Protein AF-A0ABB5URL0-F1 (afdb_monomer_lite)

Secondary structure (DSSP, 8-state):
-HHHHHHHHHHHHHHHHHHHTT--HHHHHHHHHHHHHHHHHHHHHHHHHTTT-----TTTT-S-TTHHHHHHHHHHHIIIIIIHHHHTTT--HHHHHHHHHHHHHHHHHHHHHHHH-

InterPro domains:
  IPR003689 Zinc/iron permease [PF02535] (2-114)

Foldseek 3Di:
DLVCVVVVVVLVVQLVLCVVVPDDSVRSVVVVVVVVVVVVVVVVVVCVVVPPDPDDPVVPCPDPVVPVVVVVVVVVCCCVVPPVVVQVVPDDPVSVVVVVVVVVVVVVVVVVSVVVD

pLDDT: mean 79.19, std 14.36, range [38.47, 93.38]

Sequence (117 aa):
MTVLLHEVPHEVGDFAILVQSGCSKKQAMRLQLLTAVGALAGTAFALLTEGGAAGSEVAGGTGPGWVLPFTAGGFIYVATVSVLPELLREASPLQSLLEVLGLLGGVVMMVLIAHLE

Organism: Sus scrofa (NCBI:txid9823)

Radius of gyration: 17.51 Å; chains: 1; bounding box: 38×33×48 Å

Structure (mmCIF, N/CA/C/O backbone):
data_AF-A0ABB5URL0-F1
#
_entry.id   AF-A0ABB5URL0-F1
#
loop_
_atom_site.group_PDB
_atom_site.id
_atom_site.type_symbol
_atom_site.label_atom_id
_atom_site.label_alt_id
_atom_site.label_comp_id
_atom_site.label_asym_id
_atom_site.label_entity_id
_atom_site.label_seq_id
_atom_site.pdbx_PDB_ins_code
_atom_site.Cartn_x
_atom_site.Cartn_y
_atom_site.Cartn_z
_atom_site.occupancy
_atom_site.B_iso_or_equiv
_atom_site.auth_seq_id
_atom_site.auth_comp_id
_atom_site.auth_asym_id
_atom_site.auth_atom_id
_atom_site.pdbx_PDB_model_num
ATOM 1 N N . MET A 1 1 ? -7.515 -2.293 -17.922 1.00 51.56 1 MET A N 1
ATOM 2 C CA . MET A 1 1 ? -8.688 -2.188 -17.022 1.00 51.56 1 MET A CA 1
ATOM 3 C C . MET A 1 1 ? -8.419 -2.904 -15.707 1.00 51.56 1 MET A C 1
ATOM 5 O O . MET A 1 1 ? -8.677 -2.321 -14.669 1.00 51.56 1 MET A O 1
ATOM 9 N N . THR A 1 2 ? -7.808 -4.090 -15.749 1.00 58.81 2 THR A N 1
ATOM 10 C CA . THR A 1 2 ? -7.374 -4.868 -14.577 1.00 58.81 2 THR A CA 1
ATOM 11 C C . THR A 1 2 ? -6.395 -4.116 -13.668 1.00 58.81 2 THR A C 1
ATOM 13 O O . THR A 1 2 ? -6.627 -4.066 -12.469 1.00 58.81 2 THR A O 1
ATOM 16 N N . VAL A 1 3 ? -5.412 -3.398 -14.236 1.00 66.62 3 VAL A N 1
ATOM 17 C CA . VAL A 1 3 ? -4.499 -2.525 -13.462 1.00 66.62 3 VAL A CA 1
ATOM 18 C C . VAL A 1 3 ? -5.245 -1.455 -12.661 1.00 66.62 3 VAL A C 1
ATOM 20 O O . VAL A 1 3 ? -5.038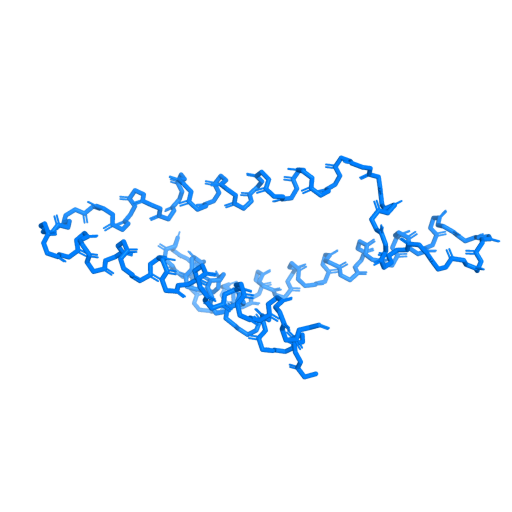 -1.297 -11.467 1.00 66.62 3 VAL A O 1
ATOM 23 N N . LEU A 1 4 ? -6.213 -0.776 -13.280 1.00 70.69 4 LEU A N 1
ATOM 24 C CA . LEU A 1 4 ? -7.020 0.230 -12.581 1.00 70.69 4 LEU A CA 1
ATOM 25 C C . LEU A 1 4 ? -7.851 -0.374 -11.438 1.00 70.69 4 LEU A C 1
ATOM 27 O O . LEU A 1 4 ? -8.095 0.300 -10.444 1.00 70.69 4 LEU A O 1
ATOM 31 N N . LEU A 1 5 ? -8.295 -1.627 -11.570 1.00 73.31 5 LEU A N 1
ATOM 32 C CA . LEU A 1 5 ? -9.114 -2.293 -10.557 1.00 73.31 5 LEU A CA 1
ATOM 33 C C . LEU A 1 5 ? -8.307 -2.753 -9.335 1.00 73.31 5 LEU A C 1
ATOM 35 O O . LEU A 1 5 ? -8.904 -2.854 -8.267 1.00 73.31 5 LEU A O 1
ATOM 39 N N . HIS A 1 6 ? -6.996 -2.994 -9.458 1.00 72.25 6 HIS A N 1
ATOM 40 C CA . HIS A 1 6 ? -6.137 -3.280 -8.301 1.00 72.25 6 HIS A CA 1
ATOM 41 C C . HIS A 1 6 ? -5.479 -2.035 -7.701 1.00 72.25 6 HIS A C 1
ATOM 43 O O . HIS A 1 6 ? -5.290 -1.987 -6.489 1.00 72.25 6 H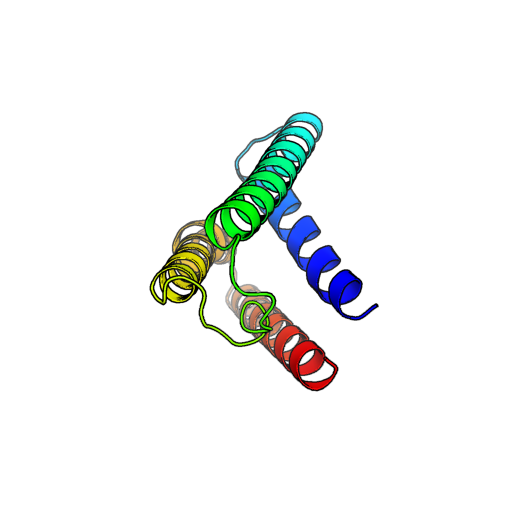IS A O 1
ATOM 49 N N . GLU A 1 7 ? -5.205 -1.006 -8.508 1.00 77.12 7 GLU A N 1
ATOM 50 C CA . GLU A 1 7 ? -4.594 0.239 -8.027 1.00 77.12 7 GLU A CA 1
ATOM 51 C C . GLU A 1 7 ? -5.578 1.092 -7.217 1.00 77.12 7 GLU A C 1
ATOM 53 O O . GLU A 1 7 ? -5.217 1.637 -6.180 1.00 77.12 7 GLU A O 1
ATOM 58 N N . VAL A 1 8 ? -6.854 1.171 -7.620 1.00 81.06 8 VAL A N 1
ATOM 59 C CA . VAL A 1 8 ? -7.849 1.996 -6.905 1.00 81.06 8 VAL A CA 1
ATOM 60 C C . VAL A 1 8 ? -8.028 1.568 -5.436 1.00 81.06 8 VAL A C 1
ATOM 62 O O . VAL A 1 8 ? -7.968 2.435 -4.562 1.00 81.06 8 VAL A O 1
ATOM 65 N N . PRO A 1 9 ? -8.226 0.276 -5.104 1.00 77.12 9 PRO A N 1
ATOM 66 C CA . PRO A 1 9 ? -8.265 -0.174 -3.713 1.00 77.12 9 PRO A CA 1
ATOM 67 C C . PRO A 1 9 ? -6.966 0.117 -2.959 1.00 77.12 9 PRO A C 1
ATOM 69 O O . PRO A 1 9 ? -7.016 0.490 -1.786 1.00 77.12 9 PRO A O 1
ATOM 72 N N . HIS A 1 10 ? -5.822 -0.032 -3.632 1.00 81.62 10 HIS A N 1
ATOM 73 C CA . HIS A 1 10 ? -4.505 0.175 -3.041 1.00 81.62 10 HIS A CA 1
ATOM 74 C C . HIS A 1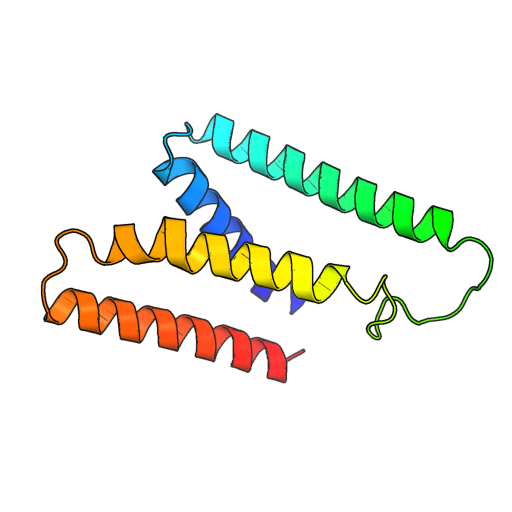 10 ? -4.289 1.648 -2.665 1.00 81.62 10 HIS A C 1
ATOM 76 O O . HIS A 1 10 ? -3.998 1.958 -1.511 1.00 81.62 10 HIS A O 1
ATOM 82 N N . GLU A 1 11 ? -4.554 2.577 -3.589 1.00 84.12 11 GLU A N 1
ATOM 83 C CA . GLU A 1 11 ? -4.439 4.020 -3.346 1.00 84.12 11 GLU A CA 1
ATOM 84 C C . GLU A 1 11 ? -5.433 4.525 -2.288 1.00 84.12 11 GLU A C 1
ATOM 86 O O . GLU A 1 11 ? -5.114 5.426 -1.503 1.00 84.12 11 GLU A O 1
ATOM 91 N N . VAL A 1 12 ? -6.643 3.956 -2.238 1.00 85.25 12 VAL A N 1
ATOM 92 C CA . VAL A 1 12 ? -7.632 4.277 -1.195 1.00 85.25 12 VAL A CA 1
ATOM 93 C C . VAL A 1 12 ? -7.160 3.783 0.177 1.00 85.25 12 VAL A C 1
ATOM 95 O O . VAL A 1 12 ? -7.340 4.493 1.170 1.00 85.25 12 VAL A O 1
ATOM 98 N N . GLY A 1 13 ? -6.524 2.610 0.238 1.00 84.69 13 GLY A N 1
ATOM 99 C CA . GLY A 1 13 ? -5.898 2.079 1.449 1.00 84.69 13 GLY A CA 1
ATOM 100 C C . GLY A 1 13 ? -4.761 2.968 1.954 1.00 84.69 13 GLY A C 1
ATOM 101 O O . GLY A 1 13 ? -4.780 3.388 3.112 1.00 84.69 13 GLY A O 1
ATOM 102 N N . ASP A 1 14 ? -3.831 3.342 1.075 1.00 86.69 14 ASP A N 1
ATOM 103 C CA . ASP A 1 14 ? -2.711 4.232 1.409 1.00 86.69 14 ASP A CA 1
ATOM 104 C C . ASP A 1 14 ? -3.200 5.597 1.914 1.00 86.69 14 ASP A C 1
ATOM 106 O O . ASP A 1 14 ? -2.700 6.125 2.913 1.00 86.69 14 ASP A O 1
ATOM 110 N N . PHE A 1 15 ? -4.237 6.151 1.278 1.00 88.38 15 PHE A N 1
ATOM 111 C CA . PHE A 1 15 ? -4.860 7.395 1.727 1.00 88.38 15 PHE A CA 1
ATOM 112 C C . PHE A 1 15 ? -5.464 7.259 3.132 1.00 88.38 15 PHE A C 1
ATOM 114 O O . PHE A 1 15 ? -5.284 8.149 3.971 1.00 88.38 15 PHE A O 1
ATOM 121 N N . ALA A 1 16 ? -6.162 6.153 3.412 1.00 85.56 16 ALA A N 1
ATOM 122 C CA . ALA A 1 16 ? -6.744 5.889 4.725 1.00 85.56 16 ALA A CA 1
ATOM 123 C C . ALA A 1 16 ? -5.662 5.785 5.814 1.00 85.56 16 ALA A C 1
ATOM 125 O O . ALA A 1 16 ? -5.793 6.428 6.858 1.00 85.56 16 ALA A O 1
ATOM 126 N N . ILE A 1 17 ? -4.559 5.081 5.541 1.00 84.44 17 ILE A N 1
ATOM 127 C CA . ILE A 1 17 ? -3.413 4.953 6.457 1.00 84.44 17 ILE A CA 1
ATOM 128 C C . ILE A 1 17 ? -2.762 6.321 6.724 1.00 84.44 17 ILE A C 1
ATOM 130 O O . ILE A 1 17 ? -2.471 6.671 7.871 1.00 84.44 17 ILE A O 1
ATOM 134 N N . LEU A 1 18 ? -2.562 7.144 5.689 1.00 86.31 18 LEU A N 1
ATOM 135 C CA . LEU A 1 18 ? -1.968 8.476 5.842 1.00 86.31 18 LEU A CA 1
ATOM 136 C C . LEU A 1 18 ? -2.846 9.408 6.681 1.00 86.31 18 LEU A C 1
ATOM 138 O O . LEU A 1 18 ? -2.345 10.128 7.545 1.00 86.31 18 LEU A O 1
ATOM 142 N N . VAL A 1 19 ? -4.160 9.392 6.463 1.00 87.19 19 VAL A N 1
ATOM 143 C CA . VAL A 1 19 ? -5.088 10.192 7.272 1.00 87.19 19 VAL A CA 1
ATOM 144 C C . VAL A 1 19 ? -5.125 9.689 8.716 1.00 87.19 19 VAL A C 1
ATOM 146 O O . VAL A 1 19 ? -5.110 10.499 9.643 1.00 87.19 19 VAL A O 1
ATOM 149 N N . GLN A 1 20 ? -5.107 8.372 8.923 1.00 82.00 20 GLN A N 1
ATOM 150 C CA . GLN A 1 20 ? -5.130 7.770 10.256 1.00 82.00 20 GLN A CA 1
ATOM 151 C C . GLN A 1 20 ? -3.831 7.999 11.043 1.00 82.00 20 GLN A C 1
ATOM 153 O O . GLN A 1 20 ? -3.882 8.186 12.254 1.00 82.00 20 GLN A O 1
ATOM 158 N N . SER A 1 21 ? -2.684 8.106 10.366 1.00 80.56 21 SER A N 1
ATOM 159 C CA . SER A 1 21 ? -1.401 8.487 10.985 1.00 80.56 21 SER A CA 1
ATOM 160 C C . SER A 1 21 ? -1.291 9.980 11.347 1.00 80.56 21 SER A C 1
ATOM 162 O O . SER A 1 21 ? -0.257 10.423 11.847 1.00 80.56 21 SER A O 1
ATOM 164 N N . GLY A 1 22 ? -2.353 10.768 11.131 1.00 84.19 22 GLY A N 1
ATOM 165 C CA . GLY A 1 22 ? -2.448 12.168 11.554 1.00 84.19 22 GLY A CA 1
ATOM 166 C C . GLY A 1 22 ? -2.223 13.196 10.442 1.00 84.19 22 GLY A C 1
ATOM 167 O O . GLY A 1 22 ? -2.189 14.397 10.720 1.00 84.19 22 GLY A O 1
ATOM 168 N N . CYS A 1 23 ? -2.094 12.775 9.178 1.00 88.12 23 CYS A N 1
ATOM 169 C CA . CYS A 1 23 ? -1.998 13.720 8.067 1.00 88.12 23 CYS A CA 1
ATOM 170 C C . CYS A 1 23 ? -3.359 14.360 7.762 1.00 88.12 23 CYS A C 1
ATOM 172 O O . CYS A 1 23 ? -4.392 13.697 7.664 1.00 88.12 23 CYS A O 1
ATOM 174 N N . SER A 1 24 ? -3.364 15.669 7.497 1.00 91.44 24 SER A N 1
ATOM 175 C CA . SER A 1 24 ? -4.548 16.314 6.915 1.00 91.44 24 SER A CA 1
ATOM 176 C C . SER A 1 24 ? -4.829 15.769 5.506 1.00 91.44 24 SER A C 1
ATOM 178 O O . SER A 1 24 ? -3.905 15.387 4.790 1.00 91.44 24 SER A O 1
ATOM 180 N N . LYS A 1 25 ? -6.088 15.808 5.045 1.00 89.69 25 LYS A N 1
ATOM 181 C CA . LYS A 1 25 ? -6.476 15.316 3.702 1.00 89.69 25 LYS A CA 1
ATOM 182 C C . LYS A 1 25 ? -5.597 15.881 2.574 1.00 89.69 25 LYS A C 1
ATOM 184 O O . LYS A 1 25 ? -5.171 15.152 1.687 1.00 89.69 25 LYS A O 1
ATOM 189 N N . LYS A 1 26 ? -5.274 17.181 2.636 1.00 91.00 26 LYS A N 1
ATOM 190 C CA . LYS A 1 26 ? -4.391 17.842 1.656 1.00 91.00 26 LYS A CA 1
ATOM 191 C C . LYS A 1 26 ? -2.943 17.358 1.748 1.00 91.00 26 LYS A C 1
ATOM 193 O O . LYS A 1 26 ? -2.255 17.307 0.734 1.00 91.00 26 LYS A O 1
ATOM 198 N N . GLN A 1 27 ? -2.469 17.036 2.948 1.00 90.00 27 GLN A N 1
ATOM 199 C CA . GLN A 1 27 ? -1.130 16.495 3.159 1.00 90.00 27 GLN A CA 1
ATOM 200 C C . GLN A 1 27 ? -1.028 15.053 2.657 1.00 90.00 27 GLN A C 1
ATOM 202 O O . GLN A 1 27 ? -0.076 14.754 1.945 1.00 90.00 27 GLN A O 1
ATOM 207 N N . ALA A 1 28 ? -2.029 14.212 2.935 1.00 90.50 28 ALA A N 1
ATOM 208 C CA . ALA A 1 28 ? -2.102 12.845 2.417 1.00 90.50 28 ALA A CA 1
ATOM 209 C C . ALA A 1 28 ? -2.051 12.827 0.878 1.00 90.50 28 ALA A C 1
ATOM 211 O O . ALA A 1 28 ? -1.192 12.172 0.298 1.00 90.50 28 ALA A O 1
ATOM 212 N N . MET A 1 29 ? -2.849 13.676 0.215 1.00 90.00 29 MET A N 1
ATOM 213 C CA . MET A 1 29 ? -2.809 13.814 -1.249 1.00 90.00 29 MET A CA 1
ATOM 214 C C . MET A 1 29 ? -1.436 14.243 -1.791 1.00 90.00 29 MET A C 1
ATOM 216 O O . MET A 1 29 ? -0.997 13.753 -2.827 1.00 90.00 29 MET A O 1
ATOM 220 N N . ARG A 1 30 ? -0.743 15.172 -1.117 1.00 92.19 30 ARG A N 1
ATOM 221 C CA . ARG A 1 30 ? 0.600 15.606 -1.539 1.00 92.19 30 ARG A CA 1
ATOM 222 C C . ARG A 1 30 ? 1.642 14.506 -1.369 1.00 92.19 30 ARG A C 1
ATOM 224 O O . ARG A 1 30 ? 2.548 14.421 -2.190 1.00 92.19 30 ARG A O 1
ATOM 231 N N . LEU A 1 31 ? 1.525 13.702 -0.314 1.00 90.38 31 LEU A N 1
ATOM 232 C CA . LEU A 1 31 ? 2.408 12.564 -0.075 1.00 90.38 31 LEU A CA 1
ATOM 233 C C . LEU A 1 31 ? 2.194 11.474 -1.127 1.00 90.38 31 LEU A C 1
ATOM 235 O O . LEU A 1 31 ? 3.178 11.015 -1.691 1.00 90.38 31 LEU A O 1
ATOM 239 N N . GLN A 1 32 ? 0.944 11.156 -1.475 1.00 91.19 32 GLN A N 1
ATOM 240 C CA . GLN A 1 32 ? 0.643 10.221 -2.568 1.00 91.19 32 GLN A CA 1
ATOM 241 C C . GLN A 1 32 ? 1.133 10.715 -3.932 1.00 91.19 32 GLN A C 1
ATOM 243 O O . GLN A 1 32 ? 1.665 9.944 -4.722 1.00 91.19 32 GLN A O 1
ATOM 248 N N . LEU A 1 33 ? 1.040 12.018 -4.205 1.00 90.94 33 LEU A N 1
ATOM 249 C CA . LEU A 1 33 ? 1.631 12.567 -5.425 1.00 90.94 33 LEU A CA 1
ATOM 250 C C . LEU A 1 33 ? 3.163 12.440 -5.422 1.00 90.94 33 LEU A C 1
ATOM 252 O O . LEU A 1 33 ? 3.760 12.138 -6.452 1.00 90.94 33 LEU A O 1
ATOM 256 N N . LEU A 1 34 ? 3.808 12.661 -4.273 1.00 93.38 34 LEU A N 1
ATOM 257 C CA . LEU A 1 34 ? 5.256 12.520 -4.141 1.00 93.38 34 LEU A CA 1
ATOM 258 C C . LEU A 1 34 ? 5.703 11.067 -4.349 1.00 93.38 34 LEU A C 1
ATOM 260 O O . LEU A 1 34 ? 6.684 10.838 -5.056 1.00 93.38 34 LEU A O 1
ATOM 264 N N . THR A 1 35 ? 4.991 10.094 -3.775 1.00 88.56 35 THR A N 1
ATOM 265 C CA . THR A 1 35 ? 5.291 8.670 -3.971 1.00 88.56 35 THR A CA 1
ATOM 266 C C . THR A 1 35 ? 5.053 8.242 -5.417 1.00 88.56 35 THR A C 1
ATOM 268 O O . THR A 1 35 ? 5.902 7.549 -5.970 1.00 88.56 35 THR A O 1
ATOM 271 N N . ALA A 1 36 ? 3.993 8.729 -6.074 1.00 88.81 36 ALA A N 1
ATOM 272 C CA . ALA A 1 36 ? 3.744 8.479 -7.496 1.00 88.81 36 ALA A CA 1
ATOM 273 C C . ALA A 1 36 ? 4.867 9.031 -8.392 1.00 88.81 36 ALA A C 1
ATOM 275 O O . ALA A 1 36 ? 5.355 8.342 -9.287 1.00 88.81 36 ALA A O 1
ATOM 276 N N . VAL A 1 37 ? 5.343 10.254 -8.125 1.00 92.88 37 VAL A N 1
ATOM 277 C CA . VAL A 1 37 ? 6.503 10.824 -8.835 1.00 92.88 37 VAL A CA 1
ATOM 278 C C . VAL A 1 37 ? 7.771 10.012 -8.558 1.00 92.88 37 VAL A C 1
ATOM 280 O O . VAL A 1 37 ? 8.558 9.784 -9.475 1.00 92.88 37 VAL A O 1
ATOM 283 N N . GLY A 1 38 ? 7.961 9.538 -7.324 1.00 90.19 38 GLY A N 1
ATOM 284 C CA . GLY A 1 38 ? 9.060 8.642 -6.961 1.00 90.19 38 GLY A CA 1
ATOM 285 C C . GLY A 1 38 ? 9.028 7.320 -7.734 1.00 90.19 38 GLY A C 1
ATOM 286 O O . GLY A 1 38 ? 10.062 6.900 -8.252 1.00 90.19 38 GLY A O 1
ATOM 287 N N . ALA A 1 39 ? 7.850 6.709 -7.880 1.00 85.81 39 ALA A N 1
ATOM 288 C CA . ALA A 1 39 ? 7.657 5.498 -8.674 1.00 85.81 39 ALA A CA 1
ATOM 289 C C . ALA A 1 39 ? 7.999 5.740 -10.153 1.00 85.81 39 ALA A C 1
ATOM 291 O O . ALA A 1 39 ? 8.810 5.010 -10.717 1.00 85.81 39 ALA A O 1
ATOM 292 N N . LEU A 1 40 ? 7.484 6.824 -10.751 1.00 87.19 40 LEU A N 1
ATOM 293 C CA . LEU A 1 40 ? 7.805 7.212 -12.131 1.00 87.19 40 LEU A CA 1
ATOM 294 C C . LEU A 1 40 ? 9.307 7.455 -12.335 1.00 87.19 40 LEU A C 1
ATOM 296 O O . LEU A 1 40 ? 9.873 7.017 -13.335 1.00 87.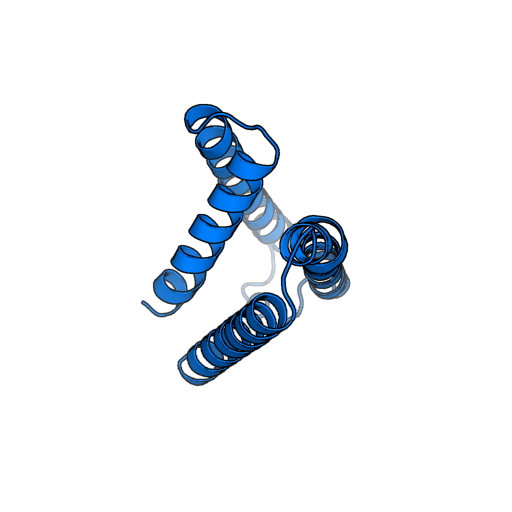19 40 LEU A O 1
ATOM 300 N N . ALA A 1 41 ? 9.963 8.132 -11.389 1.00 88.81 41 ALA A N 1
ATOM 301 C CA . ALA A 1 41 ? 11.401 8.369 -11.434 1.00 88.81 41 ALA A CA 1
ATOM 302 C C . ALA A 1 41 ? 12.203 7.062 -11.318 1.00 88.81 41 ALA A C 1
ATOM 304 O O . ALA A 1 41 ? 13.172 6.880 -12.053 1.00 88.81 41 ALA A O 1
ATOM 305 N N . GLY A 1 42 ? 11.785 6.140 -10.445 1.00 84.50 42 GLY A N 1
ATOM 306 C CA . GLY A 1 42 ? 12.383 4.811 -10.307 1.00 84.50 42 GLY A CA 1
ATOM 307 C C . GLY A 1 42 ? 12.258 3.980 -11.584 1.00 84.50 42 GLY A C 1
ATOM 308 O O . GLY A 1 42 ? 13.251 3.421 -12.045 1.00 84.50 42 GLY A O 1
ATOM 309 N N . THR A 1 43 ? 11.077 3.968 -12.210 1.00 82.81 43 THR A N 1
ATOM 310 C CA . THR A 1 43 ? 10.855 3.315 -13.509 1.00 82.81 43 THR A CA 1
ATOM 311 C C . THR A 1 43 ? 11.714 3.945 -14.604 1.00 82.81 43 THR A C 1
ATOM 313 O O . THR A 1 43 ? 12.363 3.228 -15.358 1.00 82.81 43 THR A O 1
ATOM 316 N N . ALA A 1 44 ? 11.774 5.278 -14.679 1.00 84.56 44 ALA A N 1
ATOM 317 C CA . ALA A 1 44 ? 12.611 5.970 -15.656 1.00 84.56 44 ALA A CA 1
ATOM 318 C C . ALA A 1 44 ? 14.100 5.644 -15.462 1.00 84.56 44 ALA A C 1
ATOM 320 O O . ALA A 1 44 ? 14.794 5.362 -16.434 1.00 84.56 44 ALA A O 1
ATOM 321 N N . PHE A 1 45 ? 14.586 5.635 -14.218 1.00 82.81 45 PHE A N 1
ATOM 322 C CA . PHE A 1 45 ? 15.962 5.257 -13.906 1.00 82.81 45 PHE A CA 1
ATOM 323 C C . PHE A 1 45 ? 16.255 3.808 -14.308 1.00 82.81 45 PHE A C 1
ATOM 325 O O . PHE A 1 45 ? 17.246 3.576 -14.994 1.00 82.81 45 PHE A O 1
ATOM 332 N N . ALA A 1 46 ? 15.373 2.862 -13.963 1.00 77.69 46 ALA A N 1
ATOM 333 C CA . ALA A 1 46 ? 15.512 1.457 -14.347 1.00 77.69 46 ALA A CA 1
ATOM 334 C C . ALA A 1 46 ? 15.642 1.301 -15.873 1.00 77.69 46 ALA A C 1
ATOM 336 O O . ALA A 1 46 ? 16.623 0.730 -16.352 1.00 77.69 46 ALA A O 1
ATOM 337 N N . LEU A 1 47 ? 14.734 1.920 -16.638 1.00 77.12 47 LEU A N 1
ATOM 338 C CA . LEU A 1 47 ? 14.754 1.892 -18.105 1.00 77.12 47 LEU A CA 1
ATOM 339 C C . LEU A 1 47 ? 16.020 2.528 -18.703 1.00 77.12 47 LEU A C 1
ATOM 341 O O . LEU A 1 47 ? 16.546 2.038 -19.699 1.00 77.12 47 LEU A O 1
ATOM 345 N N . LEU A 1 48 ? 16.523 3.616 -18.110 1.00 79.56 48 LEU A N 1
ATOM 346 C CA . LEU A 1 48 ? 17.748 4.279 -18.569 1.00 79.56 48 LEU A CA 1
ATOM 347 C C . LEU A 1 48 ? 19.006 3.458 -18.260 1.00 79.56 48 LEU A C 1
ATOM 349 O O . LEU A 1 48 ? 19.942 3.459 -19.058 1.00 79.56 48 LEU A O 1
ATOM 353 N N . THR A 1 49 ? 19.040 2.749 -17.128 1.00 71.44 49 THR A N 1
ATOM 354 C CA . THR A 1 49 ? 20.164 1.870 -16.769 1.00 71.44 49 THR A CA 1
ATOM 355 C C . THR A 1 49 ? 20.211 0.575 -17.581 1.00 71.44 49 THR A C 1
ATOM 357 O O . THR A 1 49 ? 21.294 0.035 -17.791 1.00 71.44 49 THR A O 1
ATOM 360 N N . GLU A 1 50 ? 19.072 0.111 -18.102 1.00 64.81 50 GLU A N 1
ATOM 361 C CA . GLU A 1 50 ? 18.966 -1.067 -18.980 1.00 64.81 50 GLU A CA 1
ATOM 362 C C . GLU A 1 50 ? 19.211 -0.754 -20.474 1.00 64.81 50 GLU A C 1
ATOM 364 O O . GLU A 1 50 ? 19.077 -1.632 -21.329 1.00 64.81 50 GLU A O 1
ATOM 369 N N . GLY A 1 51 ? 19.588 0.487 -20.807 1.00 52.56 51 GLY A N 1
ATOM 370 C CA . GLY A 1 51 ? 19.735 1.017 -22.167 1.00 52.56 51 GLY A CA 1
ATOM 371 C C . GLY A 1 51 ? 20.778 0.328 -23.062 1.00 52.56 51 GLY A C 1
ATOM 372 O O . GLY A 1 51 ? 21.810 0.913 -23.385 1.00 52.56 51 GLY A O 1
ATOM 373 N N . GLY A 1 52 ? 20.469 -0.882 -23.536 1.00 48.12 52 GLY A N 1
ATOM 374 C CA . GLY A 1 52 ? 21.208 -1.608 -24.574 1.00 48.12 52 GLY A CA 1
ATOM 375 C C . GLY A 1 52 ? 20.540 -2.890 -25.087 1.00 48.12 52 GLY A C 1
ATOM 376 O O . GLY A 1 52 ? 20.808 -3.292 -26.217 1.00 48.12 52 GLY A O 1
ATOM 377 N N . ALA A 1 53 ? 19.632 -3.512 -24.331 1.00 43.09 53 ALA A N 1
ATOM 378 C CA . ALA A 1 53 ? 18.889 -4.678 -24.802 1.00 43.09 53 ALA A CA 1
ATOM 379 C C . ALA A 1 53 ? 17.397 -4.350 -24.867 1.00 43.09 53 ALA A C 1
ATOM 381 O O . ALA A 1 53 ? 16.683 -4.378 -23.870 1.00 43.09 53 ALA A O 1
ATOM 382 N N . ALA A 1 54 ? 16.919 -4.059 -26.077 1.00 45.72 54 ALA A N 1
ATOM 383 C CA . ALA A 1 54 ? 15.515 -4.226 -26.418 1.00 45.72 54 ALA A CA 1
ATOM 384 C C . ALA A 1 54 ? 15.160 -5.713 -26.228 1.00 45.72 54 ALA A C 1
ATOM 386 O O . ALA A 1 54 ? 15.363 -6.529 -27.123 1.00 45.72 54 ALA A O 1
ATOM 387 N N . GLY A 1 55 ? 14.728 -6.077 -25.023 1.00 38.47 55 GLY A N 1
ATOM 388 C CA . GLY A 1 55 ? 14.529 -7.465 -24.629 1.00 38.47 55 GLY A CA 1
ATOM 389 C C . GLY A 1 55 ? 13.786 -7.565 -23.307 1.00 38.47 55 GLY A C 1
ATOM 390 O O . GLY A 1 55 ? 14.370 -7.877 -22.284 1.00 38.47 55 GLY A O 1
ATOM 391 N N . SER A 1 56 ? 12.499 -7.238 -23.347 1.00 43.84 56 SER A N 1
ATOM 392 C CA . SER A 1 56 ? 11.423 -8.107 -22.859 1.00 43.84 56 SER A CA 1
ATOM 393 C C . SER A 1 56 ? 11.628 -8.942 -21.580 1.00 43.84 56 SER A C 1
ATOM 395 O O . SER A 1 56 ? 11.208 -10.089 -21.577 1.00 43.84 56 SER A O 1
ATOM 397 N N . GLU A 1 57 ? 12.193 -8.423 -20.488 1.00 42.28 57 GLU A N 1
ATOM 398 C CA . GLU A 1 57 ? 12.249 -9.192 -19.221 1.00 42.28 57 GLU A CA 1
ATOM 399 C C . GLU A 1 57 ? 11.813 -8.391 -17.971 1.00 42.28 57 GLU A C 1
ATOM 401 O O . GLU A 1 57 ? 11.630 -8.956 -16.894 1.00 42.28 57 GLU A O 1
ATOM 406 N N . VAL A 1 58 ? 11.499 -7.093 -18.092 1.00 45.59 58 VAL A N 1
ATOM 407 C CA . VAL A 1 58 ? 10.931 -6.315 -16.962 1.00 45.59 58 VAL A CA 1
ATOM 408 C C . VAL A 1 58 ? 9.502 -6.767 -16.613 1.00 45.59 58 VAL A C 1
ATOM 410 O O . VAL A 1 58 ? 9.049 -6.593 -15.486 1.00 45.59 58 VAL A O 1
ATOM 413 N N . ALA A 1 59 ? 8.811 -7.433 -17.543 1.00 43.03 59 ALA A N 1
ATOM 414 C CA . ALA A 1 59 ? 7.513 -8.066 -17.297 1.00 43.03 59 ALA A CA 1
ATOM 415 C C . ALA A 1 59 ? 7.616 -9.490 -16.696 1.00 43.03 59 ALA A C 1
ATOM 417 O O . ALA A 1 59 ? 6.587 -10.088 -16.400 1.00 43.03 59 ALA A O 1
ATOM 418 N N . GLY A 1 60 ? 8.830 -10.040 -16.525 1.00 39.97 60 GLY A N 1
ATOM 419 C CA . GLY A 1 60 ? 9.069 -11.461 -16.218 1.00 39.97 60 GLY A CA 1
ATOM 420 C C . GLY A 1 60 ? 9.879 -11.766 -14.950 1.00 39.97 60 GLY A C 1
ATOM 421 O O . GLY A 1 60 ? 10.242 -12.918 -14.734 1.00 39.97 60 GLY A O 1
ATOM 422 N N . GLY A 1 61 ? 10.156 -10.781 -14.089 1.00 42.97 61 GLY A N 1
ATOM 423 C CA . GLY A 1 61 ? 10.805 -11.034 -12.792 1.00 42.97 61 GLY A CA 1
ATOM 424 C C . GLY A 1 61 ? 12.337 -10.934 -12.767 1.00 42.97 61 GLY A C 1
ATOM 425 O O . GLY A 1 61 ? 12.946 -11.406 -11.809 1.00 42.97 61 GLY A O 1
ATOM 426 N N . THR A 1 62 ? 12.971 -10.282 -13.748 1.00 41.50 62 THR A N 1
ATOM 427 C CA . THR A 1 62 ? 14.433 -10.055 -13.769 1.00 41.50 62 THR A CA 1
ATOM 428 C C . THR A 1 62 ? 14.861 -8.629 -13.402 1.00 41.50 62 THR A C 1
ATOM 430 O O . THR A 1 62 ? 15.964 -8.207 -13.747 1.00 41.50 62 THR A O 1
ATOM 433 N N . GLY A 1 63 ? 14.035 -7.873 -12.670 1.00 56.31 63 GLY A N 1
ATOM 434 C CA . GLY A 1 63 ? 14.572 -6.765 -11.867 1.00 56.31 63 GLY A CA 1
ATOM 435 C C . GLY A 1 63 ? 15.600 -7.307 -10.856 1.00 56.31 63 GLY A C 1
ATOM 436 O O . GLY A 1 63 ? 15.644 -8.522 -10.642 1.00 56.31 63 GLY A O 1
ATOM 437 N N . PRO A 1 64 ? 16.429 -6.471 -10.196 1.00 55.62 64 PRO A N 1
ATOM 438 C CA . PRO A 1 64 ? 17.392 -6.967 -9.213 1.00 55.62 64 PRO A CA 1
ATOM 439 C C . PRO A 1 64 ? 16.631 -7.847 -8.218 1.00 55.62 64 PRO A C 1
ATOM 441 O O . PRO A 1 64 ? 15.720 -7.344 -7.564 1.00 55.62 64 PRO A O 1
ATOM 444 N N . GLY A 1 65 ? 16.947 -9.148 -8.135 1.00 68.31 65 GLY A N 1
ATOM 445 C CA . GLY A 1 65 ? 16.102 -10.174 -7.481 1.00 68.31 65 GLY A CA 1
ATOM 446 C C . GLY A 1 65 ? 15.799 -9.949 -5.990 1.00 68.31 65 GLY A C 1
ATOM 447 O O . GLY A 1 65 ? 15.119 -10.741 -5.351 1.00 68.31 65 GLY A O 1
ATOM 448 N N . TRP A 1 66 ? 16.300 -8.848 -5.443 1.00 75.38 66 TRP A N 1
ATOM 449 C CA . TRP A 1 66 ? 16.139 -8.360 -4.086 1.00 75.38 66 TRP A CA 1
ATOM 450 C C . TRP A 1 66 ? 15.018 -7.317 -3.963 1.00 75.38 66 TRP A C 1
ATOM 452 O O . TRP A 1 66 ? 14.494 -7.129 -2.872 1.00 75.38 66 TRP A O 1
ATOM 462 N N . VAL A 1 67 ? 14.617 -6.653 -5.053 1.00 78.94 67 VAL A N 1
ATOM 463 C CA . VAL A 1 67 ? 13.612 -5.574 -5.032 1.00 78.94 67 VAL A CA 1
ATOM 464 C C . VAL A 1 67 ? 12.222 -6.116 -4.702 1.00 78.94 67 VAL A C 1
ATOM 466 O O . VAL A 1 67 ? 11.533 -5.545 -3.859 1.00 78.94 67 VAL A O 1
ATOM 469 N N . LEU A 1 68 ? 11.822 -7.243 -5.300 1.00 80.44 68 LEU A N 1
ATOM 470 C CA . LEU A 1 68 ? 10.541 -7.899 -5.007 1.00 80.44 68 LEU A CA 1
ATOM 471 C C . LEU A 1 68 ? 10.432 -8.372 -3.545 1.00 80.44 68 LEU A C 1
ATOM 473 O O . LEU A 1 68 ? 9.482 -7.973 -2.875 1.00 80.44 68 LEU A O 1
ATOM 477 N N . PRO A 1 69 ? 11.382 -9.150 -2.985 1.00 85.62 69 PRO A N 1
ATOM 478 C CA . PRO A 1 69 ? 11.295 -9.536 -1.577 1.00 85.62 69 PRO A CA 1
ATOM 479 C C . PRO A 1 69 ? 11.437 -8.338 -0.625 1.00 85.62 69 PRO A C 1
ATOM 481 O O . PRO A 1 69 ? 10.811 -8.335 0.433 1.00 85.62 69 PRO A O 1
ATOM 484 N N . PHE A 1 70 ? 12.199 -7.301 -0.991 1.00 86.19 70 PHE A N 1
ATOM 485 C CA . PHE A 1 70 ? 12.301 -6.074 -0.197 1.00 86.19 70 PHE A CA 1
ATOM 486 C C . PHE A 1 70 ? 10.968 -5.313 -0.131 1.00 86.19 70 PHE A C 1
ATOM 488 O O . PHE A 1 70 ? 10.512 -4.961 0.956 1.00 86.19 70 PHE A O 1
ATOM 495 N N . THR A 1 71 ? 10.319 -5.093 -1.276 1.00 85.00 71 THR A N 1
ATOM 496 C CA . THR A 1 71 ? 9.016 -4.408 -1.347 1.00 85.00 71 THR A CA 1
ATOM 497 C C . THR A 1 71 ? 7.910 -5.222 -0.676 1.00 85.00 71 THR A C 1
ATOM 499 O O . THR A 1 71 ? 7.167 -4.675 0.139 1.00 85.00 71 THR A O 1
ATOM 502 N N . ALA A 1 72 ? 7.862 -6.539 -0.905 1.00 86.69 72 ALA A N 1
ATOM 503 C CA . ALA A 1 72 ? 6.936 -7.439 -0.218 1.00 86.69 72 ALA A CA 1
ATOM 504 C C . ALA A 1 72 ? 7.129 -7.414 1.310 1.00 86.69 72 ALA A C 1
ATOM 506 O O . ALA A 1 72 ? 6.157 -7.306 2.058 1.00 86.69 72 ALA A O 1
ATOM 507 N N . GLY A 1 73 ? 8.379 -7.445 1.787 1.00 89.88 73 GLY A N 1
ATOM 508 C CA . GLY A 1 73 ? 8.698 -7.311 3.210 1.00 89.88 73 GLY A CA 1
ATOM 509 C C . GLY A 1 73 ? 8.247 -5.969 3.798 1.00 89.88 73 GLY A C 1
ATOM 510 O O . GLY A 1 73 ? 7.716 -5.935 4.908 1.00 89.88 73 GLY A O 1
ATOM 511 N N . GLY A 1 74 ? 8.388 -4.879 3.038 1.00 88.94 74 GLY A N 1
ATOM 512 C CA . GLY A 1 74 ? 7.881 -3.556 3.409 1.00 88.94 74 GLY A CA 1
ATOM 513 C C . GLY A 1 74 ? 6.363 -3.532 3.605 1.00 88.94 74 GLY A C 1
ATOM 514 O O . GLY A 1 74 ? 5.890 -3.060 4.639 1.00 88.94 74 GLY A O 1
ATOM 515 N N . PHE A 1 75 ? 5.597 -4.104 2.671 1.00 86.94 75 PHE A N 1
ATOM 516 C CA . PHE A 1 75 ? 4.139 -4.198 2.809 1.00 86.94 75 PHE A CA 1
ATOM 517 C C . PHE A 1 75 ? 3.715 -5.082 3.984 1.00 86.94 75 PHE A C 1
ATOM 519 O O . PHE A 1 75 ? 2.808 -4.709 4.728 1.00 86.94 75 PHE A O 1
ATOM 526 N N . ILE A 1 76 ? 4.407 -6.202 4.222 1.00 90.38 76 ILE A N 1
ATOM 527 C CA . ILE A 1 76 ? 4.162 -7.045 5.402 1.00 90.38 76 ILE A CA 1
ATOM 528 C C . ILE A 1 76 ? 4.425 -6.259 6.694 1.00 90.38 76 ILE A C 1
ATOM 530 O O . ILE A 1 76 ? 3.624 -6.342 7.626 1.00 90.38 76 ILE A O 1
ATOM 534 N N . TYR A 1 77 ? 5.505 -5.474 6.765 1.00 91.06 77 TYR A N 1
ATOM 535 C CA . TYR A 1 77 ? 5.810 -4.640 7.931 1.00 91.06 77 TYR A CA 1
ATOM 536 C C . TYR A 1 77 ? 4.710 -3.606 8.194 1.00 91.06 77 TYR A C 1
ATOM 538 O O . TYR A 1 77 ? 4.204 -3.526 9.312 1.00 91.06 77 TYR A O 1
ATOM 546 N N . VAL A 1 78 ? 4.283 -2.859 7.171 1.00 86.88 78 VAL A N 1
ATOM 547 C CA . VAL A 1 78 ? 3.196 -1.873 7.303 1.00 86.88 78 VAL A CA 1
ATOM 548 C C . VAL A 1 78 ? 1.901 -2.552 7.758 1.00 86.88 78 VAL A C 1
ATOM 550 O O . VAL A 1 78 ? 1.267 -2.101 8.713 1.00 86.88 78 VAL A O 1
ATOM 553 N N . ALA A 1 79 ? 1.537 -3.680 7.144 1.00 86.44 79 ALA A N 1
ATOM 554 C CA . ALA A 1 79 ? 0.323 -4.409 7.493 1.00 86.44 79 ALA A CA 1
ATOM 555 C C . ALA A 1 79 ? 0.351 -4.939 8.938 1.00 86.44 79 ALA A C 1
ATOM 557 O O . ALA A 1 79 ? -0.636 -4.820 9.658 1.00 86.44 79 ALA A O 1
ATOM 558 N N . THR A 1 80 ? 1.476 -5.501 9.386 1.00 88.62 80 THR A N 1
ATOM 559 C CA . THR A 1 80 ? 1.575 -6.174 10.695 1.00 88.62 80 THR A CA 1
ATOM 560 C C . THR A 1 80 ? 1.898 -5.242 11.856 1.00 88.62 80 THR A C 1
ATOM 562 O O . THR A 1 80 ? 1.434 -5.491 12.965 1.00 88.62 80 THR A O 1
ATOM 565 N N . VAL A 1 81 ? 2.682 -4.187 11.633 1.00 87.88 81 VAL A N 1
ATOM 566 C CA . VAL A 1 81 ? 3.150 -3.284 12.697 1.00 87.88 81 VAL A CA 1
ATOM 567 C C . VAL A 1 81 ? 2.315 -2.011 12.770 1.00 87.88 81 VAL A C 1
ATOM 569 O O . VAL A 1 81 ? 2.129 -1.479 13.860 1.00 87.88 81 VAL A O 1
ATOM 572 N N . SER A 1 82 ? 1.798 -1.514 11.644 1.00 82.12 82 SER A N 1
ATOM 573 C CA . SER A 1 82 ? 1.027 -0.264 11.619 1.00 82.12 82 SER A CA 1
ATOM 574 C C . SER A 1 82 ? -0.482 -0.492 11.573 1.00 82.12 82 SER A C 1
ATOM 576 O O . SER A 1 82 ? -1.210 0.214 12.260 1.00 82.12 82 SER A O 1
ATOM 578 N N . VAL A 1 83 ? -0.964 -1.466 10.794 1.00 83.00 83 VAL A N 1
ATOM 579 C CA . VAL A 1 83 ? -2.412 -1.654 10.573 1.00 83.00 83 VAL A CA 1
ATOM 580 C C . VAL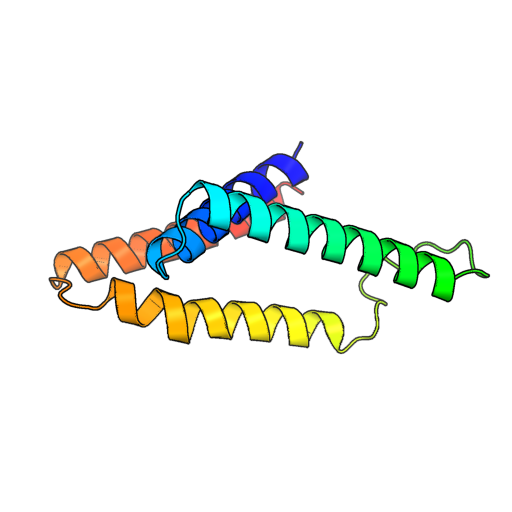 A 1 83 ? -3.021 -2.667 11.546 1.00 83.00 83 VAL A C 1
ATOM 582 O O . VAL A 1 83 ? -4.013 -2.371 12.207 1.00 83.00 83 VAL A O 1
ATOM 585 N N . LEU A 1 84 ? -2.423 -3.855 11.676 1.00 85.81 84 LEU A N 1
ATOM 586 C CA . LEU A 1 84 ? -2.970 -4.944 12.492 1.00 85.81 84 LEU A CA 1
ATOM 587 C C . LEU A 1 84 ? -3.155 -4.586 13.982 1.00 85.81 84 LEU A C 1
ATOM 589 O O . LEU A 1 84 ? -4.215 -4.908 14.522 1.00 85.81 84 LEU A O 1
ATOM 593 N N . PRO A 1 85 ? -2.205 -3.917 14.669 1.00 84.62 85 PRO A N 1
ATOM 594 C CA . PRO A 1 85 ? -2.376 -3.578 16.080 1.00 84.62 85 PRO A CA 1
ATOM 595 C C . PRO A 1 85 ? -3.480 -2.544 16.294 1.00 84.62 85 PRO A C 1
ATOM 597 O O . PRO A 1 85 ? -4.159 -2.592 17.314 1.00 84.62 85 PRO A O 1
ATOM 600 N N . GLU A 1 86 ? -3.669 -1.635 15.334 1.00 80.88 86 GLU A N 1
ATOM 601 C CA . GLU A 1 86 ? -4.689 -0.589 15.401 1.00 80.88 86 GLU A CA 1
ATOM 602 C C . GLU A 1 86 ? -6.096 -1.161 15.180 1.00 80.88 86 GLU A C 1
ATOM 604 O O . GLU A 1 86 ? -7.024 -0.757 15.872 1.00 80.88 86 GLU A O 1
ATOM 609 N N . LEU A 1 87 ? -6.248 -2.145 14.282 1.00 80.25 87 LEU A N 1
ATOM 610 C CA . LEU A 1 87 ? -7.512 -2.871 14.090 1.00 80.25 87 LEU A CA 1
ATOM 611 C C . LEU A 1 87 ? -7.916 -3.645 15.350 1.00 80.25 87 LEU A C 1
ATOM 613 O O . LEU A 1 87 ? -9.059 -3.590 15.784 1.00 80.25 87 LEU A O 1
ATOM 617 N N . LEU A 1 88 ? -6.955 -4.311 15.990 1.00 81.19 88 LEU A N 1
ATOM 618 C CA . LEU A 1 88 ? -7.216 -5.124 17.178 1.00 81.19 88 LEU A CA 1
ATOM 619 C C . LEU A 1 88 ? -7.336 -4.301 18.473 1.00 81.19 88 LEU A C 1
ATOM 621 O O . LEU A 1 88 ? -7.664 -4.854 19.528 1.00 81.19 88 LEU A O 1
ATOM 625 N N . ARG A 1 89 ? -7.074 -2.989 18.430 1.00 80.56 89 ARG A N 1
ATOM 626 C CA . ARG A 1 89 ? -7.152 -2.114 19.602 1.00 80.56 89 ARG A CA 1
ATOM 627 C C . ARG A 1 89 ? -8.622 -1.888 19.962 1.00 80.56 89 ARG A C 1
ATOM 629 O O . ARG A 1 89 ? -9.366 -1.287 19.203 1.00 80.56 89 ARG A O 1
ATOM 636 N N . GLU A 1 90 ? -9.031 -2.358 21.142 1.00 74.25 90 GLU A N 1
ATOM 637 C CA . GLU A 1 90 ? -10.410 -2.234 21.665 1.00 74.25 90 GLU A CA 1
ATOM 638 C C . GLU A 1 90 ? -11.478 -3.055 20.904 1.00 74.25 90 GLU A C 1
ATOM 640 O O . GLU A 1 90 ? -12.677 -2.870 21.124 1.00 74.25 90 GLU A O 1
ATOM 645 N N . ALA A 1 91 ? -11.073 -4.017 20.066 1.00 77.44 91 ALA A N 1
ATOM 646 C CA . ALA A 1 91 ? -12.007 -4.863 19.328 1.00 77.44 91 ALA A CA 1
ATOM 647 C C . ALA A 1 91 ? -12.713 -5.893 20.236 1.00 77.44 91 ALA A C 1
ATOM 649 O O . ALA A 1 91 ? -12.095 -6.632 21.006 1.00 77.44 91 ALA A O 1
ATOM 650 N N . SER A 1 92 ? -14.041 -5.974 20.118 1.00 87.69 92 SER A N 1
ATOM 651 C CA . SER A 1 92 ? -14.830 -7.073 20.695 1.00 87.69 92 SER A CA 1
ATOM 652 C C . SER A 1 92 ? -14.582 -8.382 19.919 1.00 87.69 92 SER A C 1
ATOM 654 O O . SER A 1 92 ? -14.247 -8.324 18.737 1.00 87.69 92 SER A O 1
ATOM 656 N N . PRO A 1 93 ? -14.798 -9.581 20.498 1.00 86.12 93 PRO A N 1
ATOM 657 C CA . PRO A 1 93 ? -14.516 -10.847 19.805 1.00 86.12 93 PRO A CA 1
ATOM 658 C C . PRO A 1 93 ? -15.288 -11.017 18.484 1.00 86.12 93 PRO A C 1
ATOM 660 O O . PRO A 1 93 ? -14.779 -11.629 17.549 1.00 86.12 93 PRO A O 1
ATOM 663 N N . LEU A 1 94 ? -16.496 -10.447 18.376 1.00 89.06 94 LEU A N 1
ATOM 664 C CA . LEU A 1 94 ? -17.249 -10.413 17.116 1.00 89.06 94 LEU A CA 1
ATOM 665 C C . LEU A 1 94 ? -16.645 -9.442 16.100 1.00 89.06 94 LEU A C 1
ATOM 667 O O . LEU A 1 94 ? -16.640 -9.733 14.908 1.00 89.06 94 LEU A O 1
ATOM 671 N N . GLN A 1 95 ? -16.132 -8.304 16.558 1.00 87.75 95 GLN A N 1
ATOM 672 C CA . GLN A 1 95 ? -15.490 -7.325 15.692 1.00 87.75 95 GLN A CA 1
ATOM 673 C C . GLN A 1 95 ? -14.159 -7.852 15.151 1.00 87.75 95 GLN A C 1
ATOM 675 O O . GLN A 1 95 ? -13.948 -7.796 13.946 1.00 87.75 95 GLN A O 1
ATOM 680 N N . SER A 1 96 ? -13.337 -8.492 15.988 1.00 88.06 96 SER A N 1
ATOM 681 C CA . SER A 1 96 ? -12.126 -9.179 15.524 1.00 88.06 96 SER A CA 1
ATOM 682 C C . SER A 1 96 ? -12.440 -10.295 14.525 1.00 88.06 96 SER A C 1
ATOM 684 O O . SER A 1 96 ? -11.707 -10.480 13.558 1.00 88.06 96 SER A O 1
ATOM 686 N N . LEU A 1 97 ? -13.550 -11.025 14.701 1.00 89.44 97 LEU A N 1
ATOM 687 C CA . LEU A 1 97 ? -13.993 -12.009 13.710 1.00 89.44 97 LEU A CA 1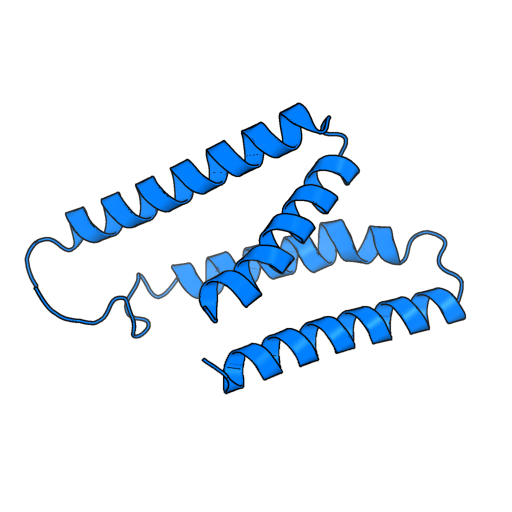
ATOM 688 C C . LEU A 1 97 ? -14.359 -11.342 12.373 1.00 89.44 97 LEU A C 1
ATOM 690 O O . LEU A 1 97 ? -13.967 -11.841 11.321 1.00 89.44 97 LEU A O 1
ATOM 694 N N . LEU A 1 98 ? -15.079 -10.216 12.400 1.00 89.94 98 LEU A N 1
ATOM 695 C CA . LEU A 1 98 ? -15.417 -9.454 11.194 1.00 89.94 98 LEU A CA 1
ATOM 696 C C . LEU A 1 98 ? -14.179 -8.859 10.512 1.00 89.94 98 LEU A C 1
ATOM 698 O O . LEU A 1 98 ? -14.113 -8.867 9.288 1.00 89.94 98 LEU A O 1
ATOM 702 N N . GLU A 1 99 ? -13.188 -8.396 11.272 1.00 89.38 99 GLU A N 1
ATOM 703 C CA . GLU A 1 99 ? -11.909 -7.900 10.749 1.00 89.38 99 GLU A CA 1
ATOM 704 C C . GLU A 1 99 ? -11.108 -9.016 10.076 1.00 89.38 99 GLU A C 1
ATOM 706 O O . GLU A 1 99 ? -10.616 -8.829 8.965 1.00 89.38 99 GLU A O 1
ATOM 711 N N . VAL A 1 100 ? -11.042 -10.207 10.683 1.00 89.19 100 VAL A N 1
ATOM 712 C CA . VAL A 1 100 ? -10.411 -11.390 10.072 1.00 89.19 100 VAL A CA 1
ATOM 713 C C . VAL A 1 100 ? -11.141 -11.803 8.794 1.00 89.19 100 VAL A C 1
ATOM 715 O O . VAL A 1 100 ? -10.494 -12.084 7.786 1.00 89.19 100 VAL A O 1
ATOM 718 N N . LEU A 1 101 ? -12.477 -11.807 8.794 1.00 91.44 101 LEU A N 1
ATOM 719 C CA . LEU A 1 101 ? -13.268 -12.085 7.591 1.00 91.44 101 LEU A CA 1
ATOM 720 C C . LEU A 1 101 ? -13.067 -11.014 6.512 1.00 91.44 101 LEU A C 1
ATOM 722 O O . LEU A 1 101 ? -12.971 -11.355 5.336 1.00 91.44 101 LEU A O 1
ATOM 726 N N . GLY A 1 102 ? -12.962 -9.742 6.896 1.00 89.50 102 GLY A N 1
ATOM 727 C CA . GLY A 1 102 ? -12.648 -8.636 5.994 1.00 89.50 102 GLY A CA 1
ATOM 728 C C . GLY A 1 102 ? -11.257 -8.773 5.378 1.00 89.50 102 GLY A C 1
ATOM 729 O O . GLY A 1 102 ? -11.103 -8.605 4.170 1.00 89.50 102 GLY A O 1
ATOM 730 N N . LEU A 1 103 ? -10.262 -9.164 6.179 1.00 88.31 103 LEU A N 1
ATOM 731 C CA . LEU A 1 103 ? -8.891 -9.401 5.729 1.00 88.31 103 LEU A CA 1
ATOM 732 C C . LEU A 1 103 ? -8.816 -10.601 4.774 1.00 88.31 103 LEU A C 1
ATOM 734 O O . LEU A 1 103 ? -8.235 -10.488 3.696 1.00 88.31 103 LEU A O 1
ATOM 738 N N . LEU A 1 104 ? -9.480 -11.715 5.103 1.00 91.06 104 LEU A N 1
ATOM 739 C CA . LEU A 1 104 ? -9.630 -12.866 4.202 1.00 91.06 104 LEU A CA 1
ATOM 740 C C . LEU A 1 104 ? -10.368 -12.489 2.912 1.00 91.06 104 LEU A C 1
ATOM 742 O O . LEU A 1 104 ? -9.962 -12.910 1.832 1.00 91.06 104 LEU A O 1
ATOM 746 N N . GLY A 1 105 ? -11.416 -11.668 3.004 1.00 91.06 105 GLY A N 1
ATOM 747 C CA . GLY A 1 105 ? -12.132 -11.134 1.848 1.00 91.06 105 GLY A CA 1
ATOM 748 C C . GLY A 1 105 ? -11.229 -10.298 0.940 1.00 91.06 105 GLY A C 1
ATOM 749 O O . GLY A 1 105 ? -11.262 -10.471 -0.276 1.00 91.06 105 GLY A O 1
ATOM 750 N N . GLY A 1 106 ? -10.368 -9.458 1.521 1.00 86.88 106 GLY A N 1
ATOM 751 C CA . GLY A 1 106 ? -9.340 -8.711 0.795 1.00 86.88 106 GLY A CA 1
ATOM 752 C C . GLY A 1 106 ? -8.345 -9.624 0.074 1.00 86.88 106 GLY A C 1
ATOM 753 O O . GLY A 1 106 ? -8.077 -9.420 -1.108 1.00 86.88 106 GLY A O 1
ATOM 754 N N . VAL A 1 107 ? -7.865 -10.683 0.737 1.00 88.31 107 VAL A N 1
ATOM 755 C CA . VAL A 1 107 ? -6.980 -11.689 0.117 1.00 88.31 107 VAL A CA 1
ATOM 756 C C . VAL A 1 107 ? -7.679 -12.405 -1.038 1.00 88.31 107 VAL A C 1
ATOM 758 O O . VAL A 1 107 ? -7.108 -12.520 -2.118 1.00 88.31 107 VAL A O 1
ATOM 761 N N . VAL A 1 108 ? -8.923 -12.853 -0.851 1.00 90.00 108 VAL A N 1
ATOM 762 C CA . VAL A 1 108 ? -9.707 -13.509 -1.910 1.00 90.00 108 VAL A CA 1
ATOM 763 C C . VAL A 1 108 ? -9.922 -12.569 -3.094 1.00 90.00 108 VAL A C 1
ATOM 765 O O . VAL A 1 108 ? -9.792 -12.998 -4.236 1.00 90.00 108 VAL A O 1
ATOM 768 N N . MET A 1 109 ? -10.202 -11.289 -2.842 1.00 84.56 109 MET A N 1
ATOM 769 C CA . MET A 1 109 ? -10.327 -10.279 -3.892 1.00 84.56 109 MET A CA 1
ATOM 770 C C . MET A 1 109 ? -9.022 -10.128 -4.683 1.00 84.56 109 MET A C 1
ATOM 772 O O . MET A 1 109 ? -9.064 -10.164 -5.909 1.00 84.56 109 MET A O 1
ATOM 776 N N . MET A 1 110 ? -7.872 -10.044 -4.006 1.00 82.44 110 MET A N 1
ATOM 777 C CA . MET A 1 110 ? -6.563 -9.985 -4.668 1.00 82.44 110 MET A CA 1
ATOM 778 C C . MET A 1 110 ? -6.272 -11.253 -5.481 1.00 82.44 110 MET A C 1
ATOM 780 O O . MET A 1 110 ? -5.828 -11.153 -6.618 1.00 82.44 110 MET A O 1
ATOM 784 N N . VAL A 1 111 ? -6.589 -12.443 -4.959 1.00 85.56 111 VAL A N 1
ATOM 785 C CA . VAL A 1 111 ? -6.427 -13.715 -5.689 1.00 85.56 111 VAL A CA 1
ATOM 786 C C . VAL A 1 111 ? -7.344 -13.787 -6.911 1.00 85.56 111 VAL A C 1
ATOM 788 O O . VAL A 1 111 ? -6.926 -14.282 -7.955 1.00 85.56 111 VAL A O 1
ATOM 791 N N . LEU A 1 112 ? -8.584 -13.304 -6.803 1.00 85.19 112 LEU A N 1
ATOM 792 C CA . LEU A 1 112 ? -9.525 -13.256 -7.922 1.00 85.19 112 LEU A CA 1
ATOM 793 C C . LEU A 1 112 ? -9.042 -12.307 -9.012 1.00 85.19 112 LEU A C 1
ATOM 795 O O . LEU A 1 112 ? -9.053 -12.687 -10.177 1.00 85.19 112 LEU A O 1
ATOM 799 N N . ILE A 1 113 ? -8.589 -11.107 -8.640 1.00 79.44 113 ILE A N 1
ATOM 800 C CA . ILE A 1 113 ? -7.954 -10.186 -9.585 1.00 79.44 113 ILE A CA 1
ATOM 801 C C . ILE A 1 113 ? -6.747 -10.871 -10.232 1.00 79.44 113 ILE A C 1
ATOM 803 O O . ILE A 1 113 ? -6.622 -10.801 -11.449 1.00 79.44 113 ILE A O 1
ATOM 807 N N . ALA A 1 114 ? -5.959 -11.618 -9.451 1.00 79.31 114 ALA A N 1
ATOM 808 C CA . ALA A 1 114 ? -4.782 -12.320 -9.947 1.00 79.31 114 ALA A CA 1
ATOM 809 C C . ALA A 1 114 ? -5.058 -13.469 -10.929 1.00 79.31 114 ALA A C 1
ATOM 811 O O . ALA A 1 114 ? -4.195 -13.853 -11.708 1.00 79.31 114 ALA A O 1
ATOM 812 N N . HIS A 1 115 ? -6.264 -14.035 -10.905 1.00 79.38 115 HIS A N 1
ATOM 813 C CA . HIS A 1 115 ? -6.699 -15.024 -11.897 1.00 79.38 115 HIS A CA 1
ATOM 814 C C . HIS A 1 115 ? -7.394 -14.385 -13.110 1.00 79.38 115 HIS A C 1
ATOM 816 O O . HIS A 1 115 ? -7.669 -15.080 -14.088 1.00 79.38 115 HIS A O 1
ATOM 822 N N . LEU A 1 116 ? -7.753 -13.099 -13.023 1.00 74.75 116 LEU A N 1
ATOM 823 C CA . LEU A 1 116 ? -8.409 -12.330 -14.085 1.00 74.75 116 LEU A CA 1
ATOM 824 C C . LEU A 1 116 ? -7.426 -11.463 -14.894 1.00 74.75 116 LEU A C 1
ATOM 826 O O . LEU A 1 116 ? -7.823 -10.925 -15.932 1.00 74.75 116 LEU A O 1
ATOM 830 N N . GLU A 1 117 ? -6.198 -11.284 -14.405 1.00 62.91 117 GLU A N 1
ATOM 831 C CA . GLU A 1 117 ? -5.048 -10.701 -15.117 1.00 62.91 117 GLU A CA 1
ATOM 832 C C . GLU A 1 117 ? -4.340 -11.717 -16.022 1.00 62.91 117 GLU A C 1
ATOM 834 O O . GLU A 1 117 ? -3.893 -11.273 -17.106 1.00 62.91 117 GLU A O 1
#